Protein AF-A0A524JQH5-F1 (afdb_monomer_lite)

pLDDT: mean 83.66, std 8.16, range [55.25, 93.25]

Structure (mmCIF, N/CA/C/O backbone):
data_AF-A0A524JQH5-F1
#
_entry.id   AF-A0A524JQH5-F1
#
loop_
_atom_site.group_PDB
_atom_site.id
_atom_site.type_symbol
_atom_site.label_atom_id
_atom_site.label_alt_id
_atom_site.label_comp_id
_atom_site.label_asym_id
_atom_site.label_entity_id
_atom_site.label_seq_id
_atom_site.pdbx_PDB_ins_code
_atom_site.Cartn_x
_atom_site.Cartn_y
_atom_site.Cartn_z
_atom_site.occupancy
_atom_site.B_iso_or_equiv
_atom_site.auth_seq_id
_atom_site.auth_comp_id
_atom_site.auth_asym_id
_atom_site.auth_atom_id
_atom_site.pdbx_PDB_model_num
ATOM 1 N N . MET A 1 1 ? -7.728 -8.179 12.082 1.00 77.69 1 MET A N 1
ATOM 2 C CA . MET A 1 1 ? -7.630 -6.975 12.937 1.00 77.69 1 MET A CA 1
ATOM 3 C C . MET A 1 1 ? -8.895 -6.149 12.772 1.00 77.69 1 MET A C 1
ATOM 5 O O . MET A 1 1 ? -9.134 -5.643 11.676 1.00 77.69 1 MET A O 1
ATOM 9 N N . LYS A 1 2 ? -9.728 -6.062 13.816 1.00 84.69 2 LYS A N 1
ATOM 10 C CA . LYS A 1 2 ? -10.911 -5.186 13.810 1.00 84.69 2 LYS A CA 1
ATOM 11 C C . LYS A 1 2 ? -10.445 -3.731 14.015 1.00 84.69 2 LYS A C 1
ATOM 13 O O . LYS A 1 2 ? -9.556 -3.470 14.829 1.00 84.69 2 LYS A O 1
ATOM 18 N N . GLN A 1 3 ? -11.017 -2.788 13.274 1.00 89.50 3 GLN A N 1
ATOM 19 C CA . GLN A 1 3 ? -10.732 -1.358 13.410 1.00 89.50 3 GLN A CA 1
ATOM 20 C C . GLN A 1 3 ? -12.008 -0.590 13.760 1.00 89.50 3 GLN A C 1
ATOM 22 O O . GLN A 1 3 ? -13.106 -1.058 13.468 1.00 89.50 3 GLN A O 1
ATOM 27 N N . ILE A 1 4 ? -11.864 0.598 14.345 1.00 89.12 4 ILE A N 1
ATOM 28 C CA . ILE A 1 4 ? -12.968 1.493 14.690 1.00 89.12 4 ILE A CA 1
ATOM 29 C C . ILE A 1 4 ? -12.761 2.886 14.097 1.00 89.12 4 ILE A C 1
ATOM 31 O O . ILE A 1 4 ? -11.674 3.457 14.167 1.00 89.12 4 ILE A O 1
ATOM 35 N N . CYS A 1 5 ? -13.805 3.446 13.488 1.00 90.19 5 CYS A N 1
ATOM 36 C CA . CYS A 1 5 ? -13.775 4.814 12.974 1.00 90.19 5 CYS A CA 1
ATOM 37 C C . CYS A 1 5 ? -13.915 5.838 14.105 1.00 90.19 5 CYS A C 1
ATOM 39 O O . CYS A 1 5 ? -14.922 5.828 14.812 1.00 90.19 5 CYS A O 1
ATOM 41 N N . LYS A 1 6 ? -12.987 6.804 14.187 1.00 88.31 6 LYS A N 1
ATOM 42 C CA . LYS A 1 6 ? -13.030 7.874 15.204 1.00 88.31 6 LYS A CA 1
ATOM 43 C C . LYS A 1 6 ? -14.283 8.759 15.132 1.00 88.31 6 LYS A C 1
ATOM 45 O O . LYS A 1 6 ? -14.625 9.410 16.107 1.00 88.31 6 LYS A O 1
ATOM 50 N N . LYS A 1 7 ? -14.946 8.825 13.969 1.00 88.56 7 LYS A N 1
ATOM 51 C CA . LYS A 1 7 ? -16.053 9.765 13.711 1.00 88.56 7 LYS A CA 1
ATOM 52 C C . LYS A 1 7 ? -17.446 9.142 13.801 1.00 88.56 7 LYS A C 1
ATOM 54 O O . LYS A 1 7 ? -18.351 9.772 14.325 1.00 88.56 7 LYS A O 1
ATOM 59 N N . CYS A 1 8 ? -17.643 7.949 13.237 1.00 88.75 8 CYS A N 1
ATOM 60 C CA . CYS A 1 8 ? -18.963 7.299 13.190 1.00 88.75 8 CYS A CA 1
ATOM 61 C C . CYS A 1 8 ? -19.043 5.997 13.990 1.00 88.75 8 CYS A C 1
ATOM 63 O O . CYS A 1 8 ? -20.050 5.301 13.887 1.00 88.75 8 CYS A O 1
ATOM 65 N N . LEU A 1 9 ? -17.978 5.650 14.724 1.00 87.00 9 LEU A N 1
ATOM 66 C CA . LEU A 1 9 ? -17.881 4.464 15.581 1.00 87.00 9 LEU A CA 1
ATOM 67 C C . LEU A 1 9 ? -18.118 3.125 14.862 1.00 87.00 9 LEU A C 1
ATOM 69 O O . LEU A 1 9 ? -18.275 2.091 15.501 1.00 87.00 9 LEU A O 1
ATOM 73 N N . LEU A 1 10 ? -18.109 3.121 13.525 1.00 87.50 10 LEU A N 1
ATOM 74 C CA . LEU A 1 10 ? -18.208 1.904 12.729 1.00 87.50 10 LEU A CA 1
ATOM 75 C C . LEU A 1 10 ? -17.030 0.980 13.055 1.00 87.50 10 LEU A C 1
ATOM 77 O O . LEU A 1 10 ? -15.875 1.380 12.878 1.00 87.50 10 LEU A O 1
ATOM 81 N N . ILE A 1 11 ? -17.342 -0.247 13.471 1.00 86.12 11 ILE A N 1
ATOM 82 C CA . ILE A 1 11 ? -16.377 -1.326 13.687 1.00 86.12 11 ILE A CA 1
ATOM 83 C C . ILE A 1 11 ? -16.319 -2.182 12.422 1.00 86.12 11 ILE A C 1
ATOM 85 O O . ILE A 1 11 ? -17.344 -2.658 11.942 1.00 86.12 11 ILE A O 1
ATOM 89 N N . GLY A 1 12 ? -15.127 -2.380 11.870 1.00 86.00 12 GLY A N 1
ATOM 90 C CA . GLY A 1 12 ? -14.945 -3.171 10.657 1.00 86.00 12 GLY A CA 1
ATOM 91 C C . GLY A 1 12 ? -13.550 -3.030 10.067 1.00 86.00 12 GLY A C 1
ATOM 92 O O . GLY A 1 12 ? -12.599 -2.703 10.777 1.00 86.00 12 GLY A O 1
ATOM 93 N N . HIS A 1 13 ? -13.441 -3.278 8.764 1.00 85.94 13 HIS A N 1
ATOM 94 C CA . HIS A 1 13 ? -12.223 -3.040 7.995 1.00 85.94 13 HIS A CA 1
ATOM 95 C C . HIS A 1 13 ? -12.304 -1.701 7.268 1.00 85.94 13 HIS A C 1
ATOM 97 O O . HIS A 1 13 ? -13.318 -1.376 6.643 1.00 85.94 13 HIS A O 1
ATOM 103 N N . GLY A 1 14 ? -11.230 -0.923 7.350 1.00 83.06 14 GLY A N 1
ATOM 104 C CA . GLY A 1 14 ? -11.071 0.261 6.529 1.00 83.06 14 GLY A CA 1
ATOM 105 C C . GLY A 1 14 ? -10.793 -0.106 5.078 1.00 83.06 14 GLY A C 1
ATOM 106 O O . GLY A 1 14 ? -10.284 -1.179 4.755 1.00 83.06 14 GLY A O 1
ATOM 107 N N . ARG A 1 15 ? -11.125 0.823 4.189 1.00 84.69 15 ARG A N 1
ATOM 108 C CA . ARG A 1 15 ? -10.769 0.751 2.773 1.00 84.69 15 ARG A CA 1
ATOM 109 C C . ARG A 1 15 ? -9.421 1.424 2.537 1.00 84.69 15 ARG A C 1
ATOM 111 O O . ARG A 1 15 ? -9.024 2.317 3.296 1.00 84.69 15 ARG A O 1
ATOM 118 N N . HIS A 1 16 ? -8.732 1.021 1.480 1.00 83.50 16 HIS A N 1
ATOM 119 C CA . HIS A 1 16 ? -7.551 1.745 1.026 1.00 83.50 16 HIS A CA 1
ATOM 120 C C . HIS A 1 16 ? -7.939 3.010 0.254 1.00 83.50 16 HIS A C 1
ATOM 122 O O . HIS A 1 16 ? -9.102 3.207 -0.117 1.00 83.50 16 HIS A O 1
ATOM 128 N N . GLY A 1 17 ? -6.965 3.903 0.068 1.00 76.31 17 GLY A N 1
ATOM 129 C CA . GLY A 1 17 ? -7.130 5.062 -0.802 1.00 76.31 17 GLY A CA 1
ATOM 130 C C . GLY A 1 17 ? -7.236 4.649 -2.270 1.00 76.31 17 GLY A C 1
ATOM 131 O O . GLY A 1 17 ? -7.080 3.486 -2.619 1.00 76.31 17 GLY A O 1
ATOM 132 N N . PHE A 1 18 ? -7.471 5.618 -3.153 1.00 71.56 18 PHE A N 1
ATOM 133 C CA . PHE A 1 18 ? -7.537 5.337 -4.590 1.00 71.56 18 PHE A CA 1
ATOM 134 C C . PHE A 1 18 ? -6.212 4.775 -5.133 1.00 71.56 18 PHE A C 1
ATOM 136 O O . PHE A 1 18 ? -6.228 3.855 -5.944 1.00 71.56 18 PHE A O 1
ATOM 143 N N . PHE A 1 19 ? -5.083 5.301 -4.638 1.00 68.00 19 PHE A N 1
ATOM 144 C CA . PHE A 1 19 ? -3.727 4.966 -5.089 1.00 68.00 19 PHE A CA 1
ATOM 145 C C . PHE A 1 19 ? -2.962 3.992 -4.186 1.00 68.00 19 PHE A C 1
ATOM 147 O O . PHE A 1 19 ? -1.929 3.487 -4.611 1.00 68.00 19 PHE A O 1
ATOM 154 N N . SER A 1 20 ? -3.432 3.742 -2.961 1.00 70.81 20 SER A N 1
ATOM 155 C CA . SER A 1 20 ? -2.790 2.807 -2.027 1.00 70.81 20 SER A CA 1
ATOM 156 C C . SER A 1 20 ? -3.608 1.526 -1.967 1.00 70.81 20 SER A C 1
ATOM 158 O O . SER A 1 20 ? -4.826 1.580 -2.111 1.00 70.81 20 SER A O 1
ATOM 160 N N . GLY A 1 21 ? -2.963 0.372 -1.814 1.00 69.94 21 GLY A N 1
ATOM 161 C CA . GLY A 1 21 ? -3.642 -0.920 -1.677 1.00 69.94 21 GLY A CA 1
ATOM 162 C C . GLY A 1 21 ? -4.591 -1.310 -2.818 1.00 69.94 21 GLY A C 1
ATOM 163 O O . GLY A 1 21 ? -5.384 -2.239 -2.668 1.00 69.94 21 GLY A O 1
ATOM 164 N N . ASN A 1 22 ? -4.529 -0.624 -3.963 1.00 83.62 22 ASN A N 1
ATOM 165 C CA . ASN A 1 22 ? -5.320 -0.949 -5.140 1.00 83.62 22 ASN A CA 1
ATOM 166 C C . ASN A 1 22 ? -4.546 -1.934 -6.019 1.00 83.62 22 ASN A C 1
ATOM 168 O O . ASN A 1 22 ? -3.592 -1.568 -6.708 1.00 83.62 22 ASN A O 1
ATOM 172 N N . VAL A 1 23 ? -4.991 -3.190 -5.998 1.00 84.94 23 VAL A N 1
ATOM 173 C CA . VAL A 1 23 ? -4.363 -4.308 -6.711 1.00 84.94 23 VAL A CA 1
ATOM 174 C C . VAL A 1 23 ? -4.260 -4.044 -8.220 1.00 84.94 23 VAL A C 1
ATOM 176 O O . VAL A 1 23 ? -3.242 -4.366 -8.824 1.00 84.94 23 VAL A O 1
ATOM 179 N N . TYR A 1 24 ? -5.256 -3.393 -8.831 1.00 86.44 24 TYR A N 1
ATOM 180 C CA . TYR A 1 24 ? -5.236 -3.090 -10.267 1.00 86.44 24 TYR A CA 1
ATOM 181 C C . TYR A 1 24 ? -4.159 -2.065 -10.631 1.00 86.44 24 TYR A C 1
ATOM 183 O O . TYR A 1 24 ? -3.458 -2.230 -11.630 1.00 86.44 24 TYR A O 1
ATOM 191 N N . ILE A 1 25 ? -3.993 -1.029 -9.803 1.00 86.25 25 ILE A N 1
ATOM 192 C CA . ILE A 1 25 ? -2.937 -0.026 -9.992 1.00 86.25 25 ILE A CA 1
ATOM 193 C C . ILE A 1 25 ? -1.568 -0.673 -9.787 1.00 86.25 25 ILE A C 1
ATOM 195 O O . ILE A 1 25 ? -0.675 -0.461 -10.603 1.00 86.25 25 ILE A O 1
ATOM 199 N N . ALA A 1 26 ? -1.425 -1.512 -8.757 1.00 88.12 26 ALA A N 1
ATOM 200 C CA . ALA A 1 26 ? -0.194 -2.247 -8.486 1.00 88.12 26 ALA A CA 1
ATOM 201 C C . ALA A 1 26 ? 0.241 -3.112 -9.680 1.00 88.12 26 ALA A C 1
ATOM 203 O O . ALA A 1 26 ? 1.375 -2.999 -10.143 1.00 88.12 26 ALA A O 1
ATOM 204 N N . PHE A 1 27 ? -0.668 -3.925 -10.230 1.00 91.19 27 PHE A N 1
ATOM 205 C CA . PHE A 1 27 ? -0.372 -4.740 -11.410 1.00 91.19 27 PHE A CA 1
ATOM 206 C C . PHE A 1 27 ? -0.058 -3.893 -12.642 1.00 91.19 27 PHE A C 1
ATOM 208 O O . PHE A 1 27 ? 0.882 -4.212 -13.366 1.00 91.19 27 PHE A O 1
ATOM 215 N N . SER A 1 28 ? -0.789 -2.797 -12.855 1.00 89.00 28 SER A N 1
ATOM 216 C CA . SER A 1 28 ? -0.541 -1.892 -13.984 1.00 89.00 28 SER A CA 1
ATOM 217 C C . SER A 1 28 ? 0.850 -1.249 -13.905 1.00 89.00 28 SER A C 1
ATOM 219 O O . SER A 1 28 ? 1.537 -1.153 -14.918 1.00 89.00 28 SER A O 1
ATOM 221 N N . GLN A 1 29 ? 1.298 -0.858 -12.707 1.00 89.75 29 GLN A N 1
ATOM 222 C CA . GLN A 1 29 ? 2.638 -0.303 -12.471 1.00 89.75 29 GLN A CA 1
ATOM 223 C C . GLN A 1 29 ? 3.741 -1.337 -12.722 1.00 89.75 29 GLN A C 1
ATOM 225 O O . GLN A 1 29 ? 4.711 -1.047 -13.418 1.00 89.75 29 GLN A O 1
ATOM 230 N N . ILE A 1 30 ? 3.570 -2.563 -12.217 1.00 91.88 30 ILE A N 1
ATOM 231 C CA . ILE A 1 30 ? 4.530 -3.650 -12.450 1.00 91.88 30 ILE A CA 1
ATOM 232 C C . ILE A 1 30 ? 4.615 -3.968 -13.947 1.00 91.88 30 ILE A C 1
ATOM 234 O O . ILE A 1 30 ? 5.714 -4.032 -14.492 1.00 91.88 30 ILE A O 1
ATOM 238 N N . ALA A 1 31 ? 3.474 -4.116 -14.624 1.00 93.25 31 ALA A N 1
ATOM 239 C CA . ALA A 1 31 ? 3.425 -4.401 -16.055 1.00 93.25 31 ALA A CA 1
ATOM 240 C C . ALA A 1 31 ? 4.091 -3.294 -16.885 1.00 93.25 31 ALA A C 1
ATOM 242 O O . ALA A 1 31 ? 4.874 -3.595 -17.784 1.00 93.25 31 ALA A O 1
ATOM 243 N N . LEU A 1 32 ? 3.838 -2.023 -16.554 1.00 91.44 32 LEU A N 1
ATOM 244 C CA . LEU A 1 32 ? 4.474 -0.885 -17.213 1.00 91.44 32 LEU A CA 1
ATOM 245 C C . LEU A 1 32 ? 5.995 -0.897 -17.019 1.00 91.44 32 LEU A C 1
ATOM 247 O O . LEU A 1 32 ? 6.731 -0.739 -17.988 1.00 91.44 32 LEU A O 1
ATOM 251 N N . GLY A 1 33 ? 6.476 -1.112 -15.793 1.00 90.62 33 GLY A N 1
ATOM 252 C CA . GLY A 1 33 ? 7.910 -1.182 -15.521 1.00 90.62 33 GLY A CA 1
ATOM 253 C C . GLY A 1 33 ? 8.592 -2.346 -16.247 1.00 90.62 33 GLY A C 1
ATOM 254 O O . GLY A 1 33 ? 9.645 -2.160 -16.851 1.00 90.62 33 GLY A O 1
ATOM 255 N N . VAL A 1 34 ? 7.965 -3.525 -16.280 1.00 90.38 34 VAL A N 1
ATOM 256 C CA . VAL A 1 34 ? 8.478 -4.675 -17.043 1.00 90.38 34 VAL A CA 1
ATOM 257 C C . VAL A 1 34 ? 8.506 -4.376 -18.543 1.00 90.38 34 VAL A C 1
ATOM 259 O O . VAL A 1 34 ? 9.508 -4.662 -19.192 1.00 90.38 34 VAL A O 1
ATOM 262 N N . ALA A 1 35 ? 7.457 -3.757 -19.093 1.00 88.69 35 ALA A N 1
ATOM 263 C CA . ALA A 1 35 ? 7.409 -3.375 -20.503 1.00 88.69 35 ALA A CA 1
ATOM 264 C C . ALA A 1 35 ? 8.508 -2.363 -20.866 1.00 88.69 35 ALA A C 1
ATOM 266 O O . ALA A 1 35 ? 9.172 -2.518 -21.887 1.00 88.69 35 ALA A O 1
ATOM 267 N N . LEU A 1 36 ? 8.743 -1.361 -20.011 1.00 87.25 36 LEU A N 1
ATOM 268 C CA . LEU A 1 36 ? 9.797 -0.363 -20.213 1.00 87.25 36 LEU A CA 1
ATOM 269 C C . LEU A 1 36 ? 11.196 -0.985 -20.224 1.00 87.25 36 LEU A C 1
ATOM 271 O O . LEU A 1 36 ? 12.026 -0.567 -21.028 1.00 87.25 36 LEU A O 1
ATOM 275 N N . ILE A 1 37 ? 11.453 -1.983 -19.376 1.00 85.31 37 ILE A N 1
ATOM 276 C CA . ILE A 1 37 ? 12.717 -2.732 -19.405 1.00 85.31 37 ILE A CA 1
ATOM 277 C C . ILE A 1 37 ? 12.789 -3.561 -20.689 1.00 85.31 37 ILE A C 1
ATOM 279 O O . ILE A 1 37 ? 13.750 -3.437 -21.438 1.00 85.31 37 ILE A O 1
ATOM 283 N N . ALA A 1 38 ? 11.755 -4.353 -20.985 1.00 84.62 38 ALA A N 1
ATOM 284 C CA . ALA A 1 38 ? 11.747 -5.279 -22.115 1.00 84.62 38 ALA A CA 1
ATOM 285 C C . ALA A 1 38 ? 11.967 -4.593 -23.475 1.00 84.62 38 ALA A C 1
ATOM 287 O O . ALA A 1 38 ? 12.678 -5.128 -24.318 1.00 84.62 38 ALA A O 1
ATOM 288 N N . ILE A 1 39 ? 11.390 -3.405 -23.682 1.00 83.06 39 ILE A N 1
ATOM 289 C CA . ILE A 1 39 ? 11.509 -2.651 -24.942 1.00 83.06 39 ILE A CA 1
ATOM 290 C C . ILE A 1 39 ? 12.922 -2.070 -25.138 1.00 83.06 39 ILE A C 1
ATOM 292 O O . ILE A 1 39 ? 13.336 -1.862 -26.276 1.00 83.06 39 ILE A O 1
ATOM 296 N N . ASN A 1 40 ? 13.670 -1.826 -24.057 1.00 75.75 40 ASN A N 1
ATOM 297 C CA . ASN A 1 40 ? 14.973 -1.148 -24.099 1.00 75.75 40 ASN A CA 1
ATOM 298 C C . ASN A 1 40 ? 16.159 -2.068 -23.743 1.00 75.75 40 ASN A C 1
ATOM 300 O O . ASN A 1 40 ? 17.274 -1.585 -23.559 1.00 75.75 40 ASN A O 1
ATOM 304 N N . ILE A 1 41 ? 15.947 -3.392 -23.676 1.00 69.50 41 ILE A N 1
ATOM 305 C CA . ILE A 1 41 ? 16.986 -4.381 -23.321 1.00 69.50 41 ILE A CA 1
ATOM 306 C C . ILE A 1 41 ? 18.211 -4.313 -24.251 1.00 69.50 41 ILE A C 1
ATOM 308 O O . ILE A 1 41 ? 19.337 -4.472 -23.784 1.00 69.50 41 ILE A O 1
ATOM 312 N N . ASP A 1 42 ? 18.012 -4.022 -25.541 1.00 68.81 42 ASP A N 1
ATOM 313 C CA . ASP A 1 42 ? 19.085 -4.034 -26.548 1.00 68.81 42 ASP A CA 1
ATOM 314 C C . ASP A 1 42 ? 19.803 -2.683 -26.719 1.00 68.81 42 ASP A C 1
ATOM 316 O O . ASP A 1 42 ? 20.723 -2.559 -27.532 1.00 68.81 42 ASP A O 1
ATOM 320 N N . ARG A 1 43 ? 19.406 -1.643 -25.974 1.00 60.75 43 ARG A N 1
ATOM 321 C CA . ARG A 1 43 ? 19.959 -0.290 -26.113 1.00 60.75 43 ARG A CA 1
ATOM 322 C C . ARG A 1 43 ? 20.419 0.284 -24.771 1.00 60.75 43 ARG A C 1
ATOM 324 O O . ARG A 1 43 ? 19.834 1.188 -24.196 1.00 60.75 43 ARG A O 1
ATOM 331 N N . LEU A 1 44 ? 21.577 -0.157 -24.285 1.00 60.22 44 LEU A N 1
ATOM 332 C CA . LEU A 1 44 ? 22.258 0.541 -23.184 1.00 60.22 44 LEU A CA 1
ATOM 333 C C . LEU A 1 44 ? 23.051 1.756 -23.701 1.00 60.22 44 LEU A C 1
ATOM 335 O O . LEU A 1 44 ? 24.280 1.769 -23.707 1.00 60.22 44 LEU A O 1
ATOM 339 N N . SER A 1 45 ? 22.349 2.798 -24.148 1.00 62.41 45 SER A N 1
ATOM 340 C CA . SER A 1 45 ? 22.950 4.126 -24.327 1.00 62.41 45 SER A CA 1
ATOM 341 C C . SER A 1 45 ? 22.731 4.981 -23.068 1.00 62.41 45 SER A C 1
ATOM 343 O O . SER A 1 45 ? 21.777 4.769 -22.324 1.00 62.41 45 SER A O 1
ATOM 345 N N . GLY A 1 46 ? 23.616 5.946 -22.784 1.00 64.75 46 GLY A N 1
ATOM 346 C CA . GLY A 1 46 ? 23.560 6.789 -21.573 1.00 64.75 46 GLY A CA 1
ATOM 347 C C . GLY A 1 46 ? 22.171 7.340 -21.169 1.00 64.75 46 GLY A C 1
ATOM 348 O O . GLY A 1 46 ? 21.812 7.213 -19.997 1.00 64.75 46 GLY A O 1
ATOM 349 N N . PRO A 1 47 ? 21.351 7.904 -22.083 1.00 68.62 47 PRO A N 1
ATOM 350 C CA . PRO A 1 47 ? 20.005 8.387 -21.745 1.00 68.62 47 PRO A CA 1
ATOM 351 C C . PRO A 1 47 ? 19.006 7.272 -21.383 1.00 68.62 47 PRO A C 1
ATOM 353 O O . PRO A 1 47 ? 18.019 7.534 -20.694 1.00 68.62 47 PRO A O 1
ATOM 356 N N . GLU A 1 48 ? 19.262 6.024 -2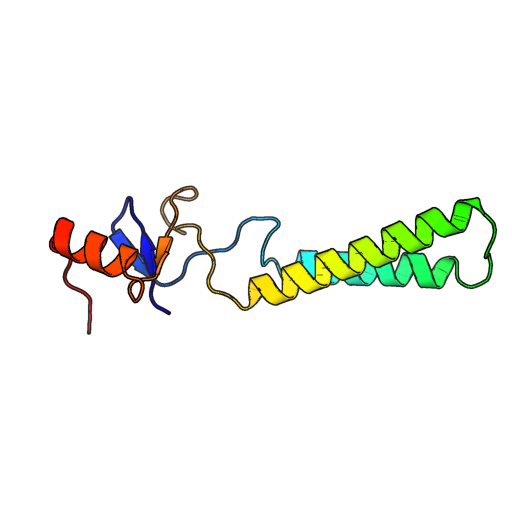1.773 1.00 71.25 48 GLU A N 1
ATOM 357 C CA . GLU A 1 48 ? 18.379 4.887 -21.491 1.00 71.25 48 GLU A CA 1
ATOM 358 C C . GLU A 1 48 ? 18.557 4.332 -20.074 1.00 71.25 48 GLU A C 1
ATOM 360 O O . GLU A 1 48 ? 17.656 3.676 -19.548 1.00 71.25 48 GLU A O 1
ATOM 365 N N . LEU A 1 49 ? 19.647 4.686 -19.382 1.00 77.75 49 LEU A N 1
ATOM 366 C CA . LEU A 1 49 ? 19.822 4.371 -17.961 1.00 77.75 49 LEU A CA 1
ATOM 367 C C . LEU A 1 49 ? 18.713 5.006 -17.102 1.00 77.75 49 LEU A C 1
ATOM 369 O O . LEU A 1 49 ? 18.220 4.385 -16.161 1.00 77.75 49 LEU A O 1
ATOM 373 N N . ILE A 1 50 ? 18.266 6.218 -17.454 1.00 82.69 50 ILE A N 1
ATOM 374 C CA . ILE A 1 50 ? 17.172 6.910 -16.754 1.00 82.69 50 ILE A CA 1
ATOM 375 C C . ILE A 1 50 ? 15.864 6.124 -16.897 1.00 82.69 50 ILE A C 1
ATOM 377 O O . ILE A 1 50 ? 15.128 5.974 -15.922 1.00 82.69 50 ILE A O 1
ATOM 381 N N . ILE A 1 51 ? 15.593 5.571 -18.083 1.00 83.50 51 ILE A N 1
ATOM 382 C CA . ILE A 1 51 ? 14.397 4.756 -18.338 1.00 83.50 51 ILE A CA 1
ATOM 383 C C . ILE A 1 51 ? 14.417 3.497 -17.467 1.00 83.50 51 ILE A C 1
ATOM 385 O O . ILE A 1 51 ? 13.407 3.174 -16.844 1.00 83.50 51 ILE A O 1
ATOM 389 N N . HIS A 1 52 ? 15.568 2.833 -17.349 1.00 83.56 52 HIS A N 1
ATOM 390 C CA . HIS A 1 52 ? 15.720 1.653 -16.497 1.00 83.56 52 HIS A CA 1
ATOM 391 C C . HIS A 1 52 ? 15.510 1.977 -15.010 1.00 83.56 52 HIS A C 1
ATOM 393 O O . HIS A 1 52 ? 14.845 1.217 -14.303 1.00 83.56 52 HIS A O 1
ATOM 399 N N . ILE A 1 53 ? 16.001 3.129 -14.537 1.00 88.19 53 ILE A N 1
ATOM 400 C CA . ILE A 1 53 ? 15.769 3.596 -13.160 1.00 88.19 53 ILE A CA 1
ATOM 401 C C . ILE A 1 53 ? 14.276 3.861 -12.921 1.00 88.19 53 ILE A C 1
ATOM 403 O O . ILE A 1 53 ? 13.721 3.402 -11.921 1.00 88.19 53 ILE A O 1
ATOM 407 N N . LEU A 1 54 ? 13.605 4.563 -13.838 1.00 89.12 54 LEU A N 1
ATOM 408 C CA . LEU A 1 54 ? 12.168 4.838 -13.736 1.00 89.12 54 LEU A CA 1
ATOM 409 C C . LEU A 1 54 ? 11.335 3.553 -13.776 1.00 89.12 54 LEU A C 1
ATOM 411 O O . LEU A 1 54 ? 10.372 3.417 -13.020 1.00 89.12 54 LEU A O 1
ATOM 415 N N . ALA A 1 55 ? 11.723 2.594 -14.614 1.00 90.00 55 ALA A N 1
ATOM 416 C CA . ALA A 1 55 ? 11.070 1.300 -14.700 1.00 90.00 55 ALA A CA 1
ATOM 417 C C . ALA A 1 55 ? 11.217 0.499 -13.397 1.00 90.00 55 ALA A C 1
ATOM 419 O O . ALA A 1 55 ? 10.223 0.002 -12.866 1.00 90.00 55 ALA A O 1
ATOM 420 N N . ALA A 1 56 ? 12.427 0.447 -12.830 1.00 90.75 56 ALA A N 1
ATOM 421 C CA . ALA A 1 56 ? 12.678 -0.195 -11.543 1.00 90.75 56 ALA A CA 1
ATOM 422 C C . ALA A 1 56 ? 11.869 0.461 -10.411 1.00 90.75 56 ALA A C 1
ATOM 424 O O . ALA A 1 56 ? 11.223 -0.238 -9.631 1.00 90.75 56 ALA A O 1
ATOM 425 N N . LEU A 1 57 ? 11.828 1.798 -10.357 1.00 92.31 57 LEU A N 1
ATOM 426 C CA . LEU A 1 57 ? 11.003 2.535 -9.394 1.00 92.31 57 LEU A CA 1
ATOM 427 C C . LEU A 1 57 ? 9.515 2.210 -9.552 1.00 92.31 57 LEU A C 1
ATOM 429 O O . LEU A 1 57 ? 8.832 1.991 -8.553 1.00 92.31 57 LEU A O 1
ATOM 433 N N . SER A 1 58 ? 9.016 2.130 -10.787 1.00 91.75 58 SER A N 1
ATOM 434 C CA . SER A 1 58 ? 7.622 1.767 -11.064 1.00 91.75 58 SER A CA 1
ATOM 435 C C . SER A 1 58 ? 7.274 0.378 -10.521 1.00 91.75 58 SER A C 1
ATOM 437 O O . SER A 1 58 ? 6.265 0.218 -9.832 1.00 91.75 58 SER A O 1
ATOM 439 N N . ILE A 1 59 ? 8.154 -0.609 -10.734 1.00 92.31 59 ILE A N 1
ATOM 440 C CA . ILE A 1 59 ? 7.994 -1.968 -10.198 1.00 92.31 59 ILE A CA 1
ATOM 441 C C . ILE A 1 59 ? 7.990 -1.945 -8.668 1.00 92.31 59 ILE A C 1
ATOM 443 O O . ILE A 1 59 ? 7.103 -2.537 -8.055 1.00 92.31 59 ILE A O 1
ATOM 447 N N . VAL A 1 60 ? 8.940 -1.240 -8.043 1.00 92.38 60 VAL A N 1
ATOM 448 C CA . VAL A 1 60 ? 9.024 -1.130 -6.578 1.00 92.38 60 VAL A CA 1
ATOM 449 C C . VAL A 1 60 ? 7.740 -0.532 -6.004 1.00 92.38 60 VAL A C 1
ATOM 451 O O . VAL A 1 60 ? 7.165 -1.101 -5.077 1.00 92.38 60 VAL A O 1
ATOM 454 N N . VAL A 1 61 ? 7.245 0.570 -6.572 1.00 90.38 61 VAL A N 1
ATOM 455 C CA . VAL A 1 61 ? 5.986 1.198 -6.141 1.00 90.38 61 VAL A CA 1
ATOM 456 C C . VAL A 1 61 ? 4.804 0.240 -6.320 1.00 90.38 61 VAL A C 1
ATOM 458 O O . VAL A 1 61 ? 3.987 0.107 -5.407 1.00 90.38 61 VAL A O 1
ATOM 461 N N . GLY A 1 62 ? 4.739 -0.481 -7.441 1.00 90.00 62 GLY A N 1
ATOM 462 C CA . GLY A 1 62 ? 3.702 -1.480 -7.687 1.00 90.00 62 GLY A CA 1
ATOM 463 C C . GLY A 1 62 ? 3.716 -2.613 -6.657 1.00 90.00 62 GLY A C 1
ATOM 464 O O . GLY A 1 62 ? 2.677 -2.943 -6.086 1.00 90.00 62 GLY A O 1
ATOM 465 N N . VAL A 1 63 ? 4.892 -3.159 -6.334 1.00 90.88 63 VAL A N 1
ATOM 466 C CA . VAL A 1 63 ? 5.047 -4.194 -5.297 1.00 90.88 63 VAL A CA 1
ATOM 467 C C . VAL A 1 63 ? 4.641 -3.664 -3.922 1.00 90.88 63 VAL A C 1
ATOM 469 O O . VAL A 1 63 ? 3.904 -4.341 -3.205 1.00 90.88 63 VAL A O 1
ATOM 472 N N . LEU A 1 64 ? 5.060 -2.449 -3.555 1.00 90.00 64 LEU A N 1
ATOM 473 C CA . LEU A 1 64 ? 4.666 -1.826 -2.288 1.00 90.00 64 LEU A CA 1
ATOM 474 C C . LEU A 1 64 ? 3.145 -1.648 -2.192 1.00 90.00 64 LEU A C 1
ATOM 476 O O . LEU A 1 64 ? 2.567 -1.950 -1.149 1.00 90.00 64 LEU A O 1
ATOM 480 N N . ASN A 1 65 ? 2.483 -1.245 -3.278 1.00 88.00 65 ASN A N 1
ATOM 481 C CA . ASN A 1 65 ? 1.024 -1.151 -3.335 1.00 88.00 65 ASN A CA 1
ATOM 482 C C . ASN A 1 65 ? 0.335 -2.517 -3.200 1.00 88.00 65 ASN A C 1
ATOM 484 O O . ASN A 1 65 ? -0.708 -2.615 -2.554 1.00 88.00 65 ASN A O 1
ATOM 488 N N . LEU A 1 66 ? 0.924 -3.578 -3.756 1.00 87.31 66 LEU A N 1
ATOM 489 C CA . LEU A 1 66 ? 0.414 -4.948 -3.644 1.00 87.31 66 LEU A CA 1
ATOM 490 C C . LEU A 1 66 ? 0.606 -5.533 -2.236 1.00 87.31 66 LEU A C 1
ATOM 492 O O . LEU A 1 66 ? -0.187 -6.348 -1.768 1.00 87.31 66 LEU A O 1
ATOM 496 N N . LEU A 1 67 ? 1.662 -5.117 -1.535 1.00 87.44 67 LEU A N 1
ATOM 497 C CA . LEU A 1 67 ? 1.846 -5.428 -0.119 1.00 87.44 67 LEU A CA 1
ATOM 498 C C . LEU A 1 67 ? 0.871 -4.632 0.753 1.00 87.44 67 LEU A C 1
ATOM 500 O O . LEU A 1 67 ? 0.333 -5.183 1.715 1.00 87.44 67 LEU A O 1
ATOM 504 N N . ASP A 1 68 ? 0.623 -3.362 0.422 1.00 84.38 68 ASP A N 1
ATOM 505 C CA . ASP A 1 68 ? -0.360 -2.536 1.127 1.00 84.38 68 ASP A CA 1
ATOM 506 C C . ASP A 1 68 ? -1.771 -3.110 0.979 1.00 84.38 68 ASP A C 1
ATOM 508 O O . ASP A 1 68 ? -2.491 -3.174 1.966 1.00 84.38 68 ASP A O 1
ATOM 512 N N . SER A 1 69 ? -2.138 -3.648 -0.191 1.00 84.25 69 SER A N 1
ATOM 513 C CA . SER A 1 69 ? -3.476 -4.215 -0.435 1.00 84.25 69 SER A CA 1
ATOM 514 C C . SER A 1 69 ? -3.804 -5.440 0.421 1.00 84.25 69 SER A C 1
ATOM 516 O O . SER A 1 69 ? -4.960 -5.847 0.504 1.00 84.25 69 SER A O 1
ATOM 518 N N . ARG A 1 70 ? -2.791 -6.080 1.018 1.00 83.94 70 ARG A N 1
ATOM 519 C CA . ARG A 1 70 ? -2.974 -7.210 1.943 1.00 83.94 70 ARG A CA 1
ATOM 520 C C . ARG A 1 70 ? -3.254 -6.757 3.373 1.00 83.94 70 ARG A C 1
ATOM 522 O O . ARG A 1 70 ? -3.687 -7.563 4.195 1.00 83.94 70 ARG A O 1
ATOM 529 N N . LYS A 1 71 ? -2.959 -5.501 3.701 1.00 83.06 71 LYS A N 1
ATOM 530 C CA . LYS A 1 71 ? -3.216 -4.925 5.022 1.00 83.06 71 LYS A CA 1
ATOM 531 C C . LYS A 1 71 ? -4.651 -4.400 5.058 1.00 83.06 71 LYS A C 1
ATOM 533 O O . LYS A 1 71 ? -5.187 -4.065 4.018 1.00 83.06 71 LYS A O 1
ATOM 538 N N . PRO A 1 72 ? -5.305 -4.306 6.222 1.00 80.88 72 PRO A N 1
ATOM 539 C CA . PRO A 1 72 ? -6.576 -3.601 6.306 1.00 80.88 72 PRO A CA 1
ATOM 540 C C . PRO A 1 72 ? -6.354 -2.109 6.026 1.00 80.88 72 PRO A C 1
ATOM 542 O O . PRO A 1 72 ? -5.449 -1.490 6.594 1.00 80.88 72 PRO A O 1
ATOM 545 N N . GLY A 1 73 ? -7.189 -1.524 5.167 1.00 83.00 73 GLY A N 1
ATOM 546 C CA . GLY A 1 73 ? -7.144 -0.098 4.877 1.00 83.00 73 GLY A CA 1
ATOM 547 C C . GLY A 1 73 ? -7.399 0.751 6.124 1.00 83.00 73 GLY A C 1
ATOM 548 O O . GLY A 1 73 ? -7.920 0.280 7.135 1.00 83.00 73 GLY A O 1
ATOM 549 N N . ARG A 1 74 ? -7.020 2.029 6.078 1.00 84.62 74 ARG A N 1
ATOM 550 C CA . ARG A 1 74 ? -7.180 2.952 7.220 1.00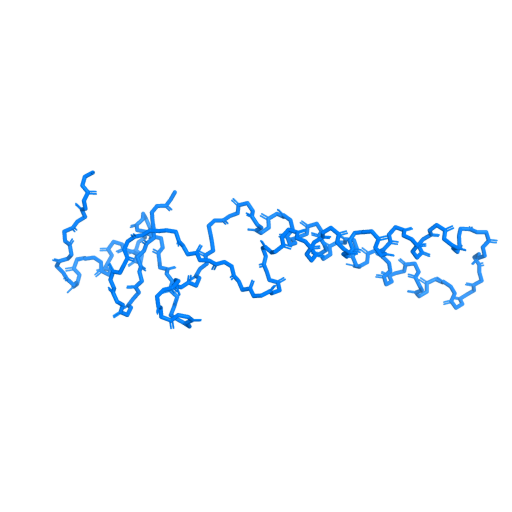 84.62 74 ARG A CA 1
ATOM 551 C C . ARG A 1 74 ? -8.342 3.920 7.064 1.00 84.62 74 ARG A C 1
ATOM 553 O O . ARG A 1 74 ? -8.666 4.632 8.005 1.00 84.62 74 ARG A O 1
ATOM 560 N N . ILE A 1 75 ? -8.976 3.973 5.896 1.00 87.69 75 ILE A N 1
ATOM 561 C CA . ILE A 1 75 ? -10.021 4.957 5.621 1.00 87.69 75 ILE A CA 1
ATOM 562 C C . ILE A 1 75 ? -11.377 4.354 5.967 1.00 87.69 75 ILE A C 1
ATOM 564 O O . ILE A 1 75 ? -11.717 3.257 5.529 1.00 87.69 75 ILE A O 1
ATOM 568 N N . CYS A 1 76 ? -12.193 5.091 6.713 1.00 88.19 76 CYS A N 1
ATOM 569 C CA . CYS A 1 76 ? -13.551 4.674 7.014 1.00 88.19 76 CYS A CA 1
ATOM 570 C C . CYS A 1 76 ? -14.410 4.632 5.735 1.00 88.19 76 CYS A C 1
ATOM 572 O O . CYS A 1 76 ? -14.540 5.664 5.065 1.00 88.19 76 CYS A O 1
ATOM 574 N N . PRO A 1 77 ? -15.069 3.498 5.425 1.00 84.69 77 PRO A N 1
ATOM 575 C CA . PRO A 1 77 ? -15.914 3.378 4.238 1.00 84.69 77 PRO A CA 1
ATOM 576 C C . PRO A 1 77 ? -17.174 4.252 4.305 1.00 84.69 77 PRO A C 1
ATOM 578 O O . PRO A 1 77 ? -17.701 4.631 3.266 1.00 84.69 77 PRO A O 1
ATOM 581 N N . ARG A 1 78 ? -17.636 4.618 5.510 1.00 87.19 78 ARG A N 1
ATOM 582 C CA . ARG A 1 78 ? -18.827 5.460 5.712 1.00 87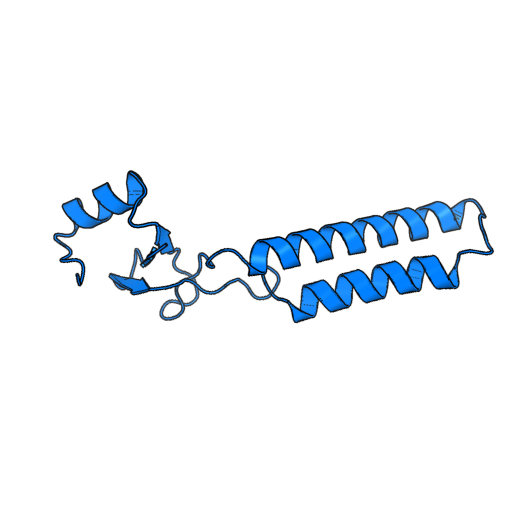.19 78 ARG A CA 1
ATOM 583 C C . ARG A 1 78 ? -18.521 6.957 5.673 1.00 87.19 78 ARG A C 1
ATOM 585 O O . ARG A 1 78 ? -19.324 7.740 5.184 1.00 87.19 78 ARG A O 1
ATOM 592 N N . CYS A 1 79 ? -17.371 7.372 6.208 1.00 85.19 79 CYS A N 1
ATOM 593 C CA . CYS A 1 79 ? -17.021 8.791 6.336 1.00 85.19 79 CYS A CA 1
ATOM 594 C C . CYS A 1 79 ? -16.098 9.307 5.224 1.00 85.19 79 CYS A C 1
ATOM 596 O O . CYS A 1 79 ? -15.780 10.494 5.229 1.00 85.19 79 CYS A O 1
ATOM 598 N N . ASN A 1 80 ? -15.624 8.434 4.326 1.00 72.00 80 ASN A N 1
ATOM 599 C CA . ASN A 1 80 ? -14.718 8.678 3.194 1.00 72.00 80 ASN A CA 1
ATOM 600 C C . ASN A 1 80 ? -13.373 9.381 3.473 1.00 72.00 80 ASN A C 1
ATOM 602 O O . ASN A 1 80 ? -12.515 9.369 2.594 1.00 72.00 80 ASN A O 1
ATOM 606 N N . LYS A 1 81 ? -13.174 9.968 4.657 1.00 77.44 81 LYS A N 1
ATOM 607 C CA . LYS A 1 81 ? -12.000 10.767 5.045 1.00 77.44 81 LYS A CA 1
ATOM 608 C C . LYS A 1 81 ? -11.530 10.521 6.482 1.00 77.44 81 LYS A C 1
ATOM 610 O O . LYS A 1 81 ? -10.446 10.955 6.840 1.00 77.44 81 LYS A O 1
ATOM 615 N N . ALA A 1 82 ? -12.351 9.879 7.315 1.00 82.75 82 ALA A N 1
ATOM 616 C CA . ALA A 1 82 ? -11.990 9.621 8.706 1.00 82.75 82 ALA A CA 1
ATOM 617 C C . ALA A 1 82 ? -11.089 8.387 8.803 1.00 82.75 82 ALA A C 1
ATOM 619 O O . ALA A 1 82 ? -11.374 7.372 8.164 1.00 82.75 82 ALA A O 1
ATOM 620 N N . GLU A 1 83 ? -10.043 8.476 9.617 1.00 86.94 83 GLU A N 1
ATOM 621 C CA . GLU A 1 83 ? -9.139 7.361 9.880 1.00 86.94 83 GLU A CA 1
ATOM 622 C C . GLU A 1 83 ? -9.778 6.344 10.840 1.00 86.94 83 GLU A C 1
ATOM 624 O O . GLU A 1 83 ? -10.551 6.695 11.742 1.00 86.94 83 GLU A O 1
ATOM 629 N N . MET A 1 84 ? -9.470 5.070 10.620 1.00 89.56 84 MET A N 1
ATOM 630 C CA . MET A 1 84 ? -9.850 3.962 11.484 1.00 89.56 84 MET A CA 1
ATOM 631 C C . MET A 1 84 ? -8.653 3.519 12.328 1.00 89.56 84 MET A C 1
ATOM 633 O O . MET A 1 84 ? -7.575 3.257 11.797 1.00 89.56 84 MET A O 1
ATOM 637 N N . ILE A 1 85 ? -8.861 3.396 13.640 1.00 89.69 85 ILE A N 1
ATOM 638 C CA . ILE A 1 85 ? -7.854 2.914 14.594 1.00 89.69 85 ILE A CA 1
ATOM 639 C C . ILE A 1 85 ? -8.005 1.408 14.758 1.00 89.69 85 ILE A C 1
ATOM 641 O O . ILE A 1 85 ? -9.120 0.900 14.851 1.00 89.69 85 ILE A O 1
ATOM 645 N N . VAL A 1 86 ? -6.896 0.682 14.857 1.00 89.75 86 VAL A N 1
ATOM 646 C CA . VAL A 1 86 ? -6.920 -0.737 15.230 1.00 89.75 86 VAL A CA 1
ATOM 647 C C . VAL A 1 86 ? -7.309 -0.878 16.704 1.00 89.75 86 VAL A C 1
ATOM 649 O O . VAL A 1 86 ? -6.650 -0.321 17.579 1.00 89.75 86 VAL A O 1
ATOM 652 N N . ILE A 1 87 ? -8.352 -1.660 16.984 1.00 88.25 87 ILE A N 1
ATOM 653 C CA . ILE A 1 87 ? -8.934 -1.814 18.330 1.00 88.25 87 ILE A CA 1
ATOM 654 C C . ILE A 1 87 ? -7.935 -2.408 19.335 1.00 88.25 87 ILE A C 1
ATOM 656 O O . ILE A 1 87 ? -7.938 -2.048 20.507 1.00 88.25 87 ILE A O 1
ATOM 660 N N . GLU A 1 88 ? -7.057 -3.294 18.875 1.00 87.06 88 GLU A N 1
ATOM 661 C CA . GLU A 1 88 ? -6.051 -3.979 19.698 1.00 87.06 88 GLU A CA 1
ATOM 662 C C . GLU A 1 88 ? -4.878 -3.067 20.108 1.00 87.06 88 GLU A C 1
ATOM 664 O O . GLU A 1 88 ? -4.105 -3.414 20.996 1.00 87.06 88 GLU A O 1
ATOM 669 N N . THR A 1 89 ? -4.732 -1.890 19.491 1.00 87.88 89 THR A N 1
ATOM 670 C CA . THR A 1 89 ? -3.663 -0.945 19.853 1.00 87.88 89 THR A CA 1
ATOM 671 C C . THR A 1 89 ? -3.991 -0.188 21.135 1.00 87.88 89 THR A C 1
ATOM 673 O O . THR A 1 89 ? -5.158 0.002 21.480 1.00 87.88 89 THR A O 1
ATOM 676 N N . GLN A 1 90 ? -2.963 0.322 21.822 1.00 90.19 90 GLN A N 1
ATOM 677 C CA . GLN A 1 90 ? -3.145 1.159 23.013 1.00 90.19 90 GLN A CA 1
ATOM 678 C C . GLN A 1 90 ? -4.039 2.380 22.727 1.00 90.19 90 GLN A C 1
ATOM 680 O O . GLN A 1 90 ? -4.842 2.764 23.574 1.00 90.19 90 GLN A O 1
ATOM 685 N N . GLU A 1 91 ? -3.934 2.961 21.528 1.00 87.81 91 GLU A N 1
ATOM 686 C CA . GLU A 1 91 ? -4.793 4.061 21.078 1.00 87.81 91 GLU A CA 1
ATOM 687 C C . GLU A 1 91 ? -6.252 3.609 20.911 1.00 87.81 91 GLU A C 1
ATOM 689 O O . GLU A 1 91 ? -7.160 4.266 21.415 1.00 87.81 91 GLU A O 1
ATOM 694 N N . GLY A 1 92 ? -6.484 2.456 20.274 1.00 86.44 92 GLY A N 1
ATOM 695 C CA . GLY A 1 92 ? -7.825 1.890 20.101 1.00 86.44 92 GLY A CA 1
ATOM 696 C C . GLY A 1 92 ? -8.502 1.570 21.434 1.00 86.44 92 GLY A C 1
ATOM 697 O O . GLY A 1 92 ? -9.664 1.916 21.637 1.00 86.44 92 GLY A O 1
ATOM 698 N N . GLN A 1 93 ? -7.757 0.988 22.374 1.00 88.94 93 GLN A N 1
ATOM 699 C CA . GLN A 1 93 ? -8.246 0.682 23.720 1.00 88.94 93 GLN A CA 1
ATOM 700 C C . GLN A 1 93 ? -8.578 1.943 24.528 1.00 88.94 93 GLN A C 1
ATOM 702 O O . GLN A 1 93 ? -9.601 1.974 25.212 1.00 88.94 93 GLN A O 1
ATOM 707 N N . LYS A 1 94 ? -7.749 2.995 24.441 1.00 90.38 94 LYS A N 1
ATOM 708 C CA . LYS A 1 94 ? -8.049 4.297 25.064 1.00 90.38 94 LYS A CA 1
ATOM 709 C C . LYS A 1 94 ? -9.322 4.903 24.481 1.00 90.38 94 LYS A C 1
ATOM 711 O O . LYS A 1 94 ? -10.226 5.240 25.236 1.00 90.38 94 LYS A O 1
ATOM 716 N N . PHE A 1 95 ? -9.431 4.930 23.154 1.00 87.88 95 PHE A N 1
ATOM 717 C CA . PHE A 1 95 ? -10.596 5.479 22.464 1.00 87.88 95 PHE A CA 1
ATOM 718 C C . PHE A 1 95 ? -11.901 4.764 22.852 1.00 87.88 95 PHE A C 1
ATOM 720 O O . PHE A 1 95 ? -12.914 5.415 23.094 1.00 87.88 95 PHE A O 1
ATOM 727 N N . ILE A 1 96 ? -11.879 3.432 22.961 1.00 87.81 96 ILE A N 1
ATOM 728 C CA . ILE A 1 96 ? -13.044 2.632 23.375 1.00 87.81 96 ILE A CA 1
ATOM 729 C C . ILE A 1 96 ? -13.470 2.952 24.808 1.00 87.81 96 ILE A C 1
ATOM 731 O O . ILE A 1 96 ? -14.664 3.123 25.056 1.00 87.81 96 ILE A O 1
ATOM 735 N N . LYS A 1 97 ? -12.506 3.055 25.733 1.00 87.00 97 LYS A N 1
ATOM 736 C CA . LYS A 1 97 ? -12.770 3.393 27.139 1.00 87.00 97 LYS A CA 1
ATOM 737 C C . LYS A 1 97 ? -13.333 4.804 27.290 1.00 87.00 97 LYS A C 1
ATOM 739 O O . LYS A 1 97 ? -14.305 4.985 28.008 1.00 87.00 97 LYS A O 1
ATOM 744 N N . GLU A 1 98 ? -12.760 5.781 26.592 1.00 89.62 98 GLU A N 1
ATOM 745 C CA . GLU A 1 98 ? -13.206 7.181 26.640 1.00 89.62 98 GLU A CA 1
ATOM 746 C C . GLU A 1 98 ? -14.624 7.368 26.085 1.00 89.62 98 GLU A C 1
ATOM 748 O O . GLU A 1 98 ? -15.366 8.222 26.561 1.00 89.62 98 GLU A O 1
ATOM 753 N N . ASN A 1 99 ? -15.021 6.554 25.103 1.00 85.25 99 ASN A N 1
ATOM 754 C CA . ASN A 1 99 ? -16.313 6.674 24.426 1.00 85.25 99 ASN A CA 1
ATOM 755 C C . ASN A 1 99 ? -17.357 5.637 24.890 1.00 85.25 99 ASN A C 1
ATO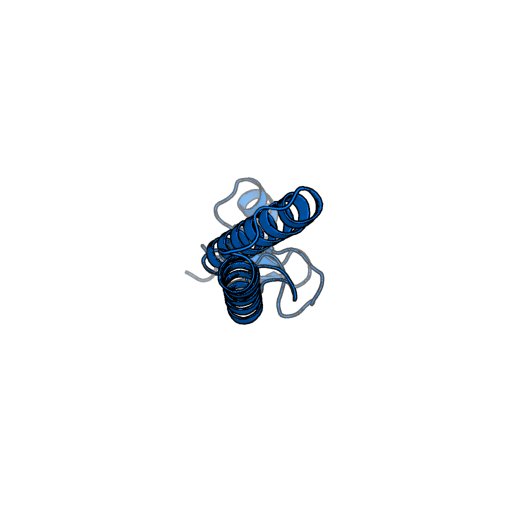M 757 O O . ASN A 1 99 ? -18.418 5.546 24.276 1.00 85.25 99 ASN A O 1
ATOM 761 N N . ASN A 1 100 ? -17.081 4.853 25.944 1.00 82.56 100 ASN A N 1
ATOM 762 C CA . ASN A 1 100 ? -17.967 3.802 26.478 1.00 82.56 100 ASN A CA 1
ATOM 763 C C . ASN A 1 100 ? -18.529 2.848 25.400 1.00 82.56 100 ASN A C 1
ATOM 765 O O . ASN A 1 100 ? -19.707 2.489 25.411 1.00 82.56 100 ASN A O 1
ATOM 769 N N . ILE A 1 101 ? -17.692 2.447 24.441 1.00 79.81 101 ILE A N 1
ATOM 770 C CA . ILE A 1 101 ? -18.124 1.642 23.291 1.00 79.81 101 ILE A CA 1
ATOM 771 C C . ILE A 1 101 ? -18.140 0.162 23.676 1.00 79.81 101 ILE A C 1
ATOM 773 O O . ILE A 1 101 ? -17.107 -0.402 24.039 1.00 79.81 101 ILE A O 1
ATOM 777 N N . SER A 1 102 ? -19.288 -0.499 23.536 1.00 75.75 102 SER A N 1
ATOM 778 C CA . SER A 1 102 ? -19.379 -1.955 23.648 1.00 75.75 102 SER A CA 1
ATOM 779 C C . SER A 1 102 ? -18.927 -2.616 22.342 1.00 75.75 102 SER A C 1
ATOM 781 O O . SER A 1 102 ? -19.470 -2.368 21.265 1.00 75.75 102 SER A O 1
ATOM 783 N N . LEU A 1 103 ? -17.893 -3.456 22.420 1.00 72.00 103 LEU A N 1
ATOM 784 C CA . LEU A 1 103 ? -17.454 -4.252 21.277 1.00 72.00 103 LEU A CA 1
ATOM 785 C C . LEU A 1 103 ? -18.389 -5.462 21.107 1.00 72.00 103 LEU A C 1
ATOM 787 O O . LEU A 1 103 ? -18.626 -6.168 22.089 1.00 72.00 103 LEU A O 1
ATOM 791 N N . PRO A 1 104 ? -18.889 -5.747 19.890 1.00 65.69 104 PRO A N 1
ATOM 792 C CA . PRO A 1 104 ? -19.561 -7.009 19.623 1.00 65.69 104 PRO A CA 1
ATOM 793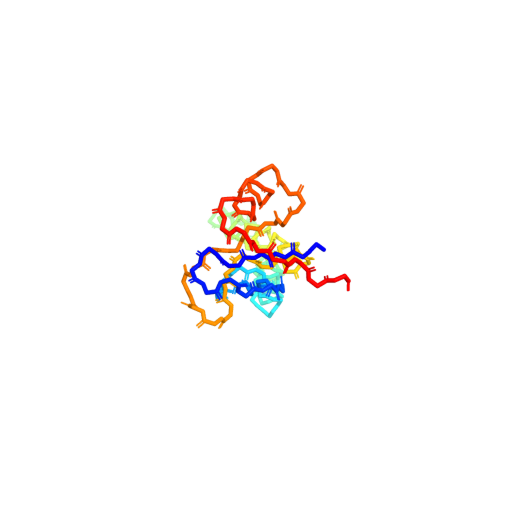 C C . PRO A 1 104 ? -18.545 -8.151 19.770 1.00 65.69 104 PRO A C 1
ATOM 795 O O . PRO A 1 104 ? -17.460 -8.089 19.169 1.00 65.69 104 PRO A O 1
ATOM 798 N N . GLN A 1 105 ? -18.905 -9.134 20.604 1.00 55.25 105 GLN A N 1
ATOM 799 C CA . GLN A 1 105 ? -18.134 -10.359 20.848 1.00 55.25 105 GLN A CA 1
ATOM 800 C C . GLN A 1 105 ? -17.873 -11.088 19.525 1.00 55.25 105 GLN A C 1
ATOM 802 O O . GLN A 1 105 ? -18.837 -11.26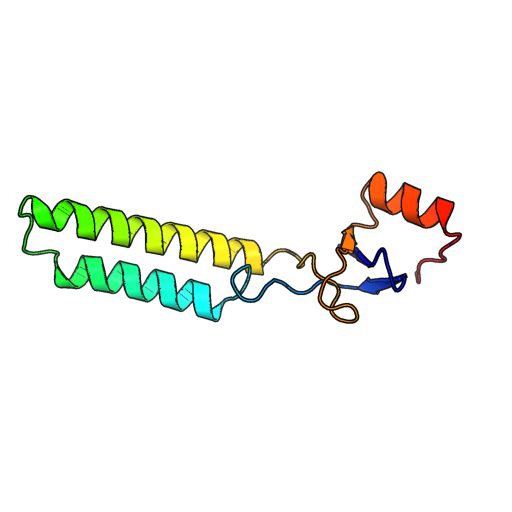3 18.748 1.00 55.25 105 GLN A O 1
#

Radius of gyration: 20.01 Å; chains: 1; bounding box: 43×21×54 Å

Sequence (105 aa):
MKQICKKCLLIGHGRHGFFSGNVYIAFSQIALGVALIAINIDRLSGPELIIHILAALSIVVGVLNLLDSRKPGRICPRCNKAEMIVIETQEGQKFIKENNISLPQ

Secondary structure (DSSP, 8-state):
--EEETTT--EEPBBP-SSSS-HHHHHHHHHHHHHHHHHHTT---TTHHHHHHHHHHHHHHHHHHHHHTTSPBSB-TTTSSPBEEETTSHHHHHHHHHTTPPPP-

Foldseek 3Di:
DWWAWLPPRDIHFADADPLALDLVQLVVLLVVLVVLCVVCVPPPDPVSVVSNVSSVVSNVSSVRRPVRNVDGHQHHPVVRHTGIGDCPDPVNVVSCVVVVDDDDD